Protein 1ZV1 (pdb70)

GO terms:
  GO:0000977 RNA polymerase II transcription regulatory region sequence-specific DNA binding (F, IDA)
  GO:0001227 DNA-binding transcription repressor activity, RNA polymerase II-specific (F, IDA)
  GO:0001228 DNA-binding transcription activator activity, RNA polymerase II-specific (F, IDA)
  GO:0008270 zinc ion binding (F, IDA)
  GO:0042803 protein homodimerization activity (F, IDA)
  GO:0006357 regulation of transcription by RNA polymerase II (P, IDA)
  GO:0005634 nucleus (C, IC)
  GO:0045433 male courtship behavior, veined wing generated song production (P, TAS)
  GO:0045498 sex comb development (P, TAS)
  GO:0045944 positive regulation of transcription by RNA polymerase II (P, TAS)
  GO:0018993 somatic sex determination (P, TAS)
  GO:0019101 female somatic sex determination (P, TAS)
  GO:0046660 female sex differentiation (P, TAS)
  GO:0046661 male sex differentiation (P, TAS)
  GO:0048071 sex-specific pigmentation (P, TAS)
  GO:0048086 negative regulation of developmental pigmentation (P, TAS)
  GO:0007485 imaginal disc-derived male genitalia development (P, IGI)
  GO:0007486 imaginal disc-derived female genitalia development (P, IGI)
  GO:0007530 sex determination (P, TAS)
  GO:0008049 male courtship behavior (P, TAS)

Structure (mmCIF, N/CA/C/O backbone):
data_1ZV1
#
_entry.id   1ZV1
#
_cell.length_a   39.773
_cell.length_b   46.623
_cell.length_c   59.771
_cell.angle_alpha   90.00
_cell.angle_beta   90.00
_cell.angle_gamma   90.00
#
_symmetry.space_group_name_H-M   'P 21 21 21'
#
loop_
_entity.id
_entity.type
_entity.pdbx_description
1 polymer 'Doublesex protein'
2 water water
#
loop_
_atom_site.group_PDB
_atom_site.id
_atom_site.type_symbol
_atom_site.label_atom_id
_atom_site.label_alt_id
_atom_site.label_comp_id
_atom_site.label_asym_id
_atom_site.label_entity_id
_atom_site.label_seq_id
_atom_site.pdbx_PDB_ins_code
_atom_site.Cartn_x
_atom_site.Cartn_y
_atom_site.Cartn_z
_atom_site.occupancy
_atom_site.B_iso_or_equiv
_atom_site.auth_seq_id
_atom_site.auth_comp_id
_atom_site.auth_asym_id
_atom_site.auth_atom_id
_atom_site.pdbx_PDB_model_num
ATOM 1 N N . GLN A 1 6 ? 46.085 20.012 22.576 1.00 38.91 6 GLN A N 1
ATOM 2 C CA . GLN A 1 6 ? 45.139 21.110 22.916 1.00 38.56 6 GLN A CA 1
ATOM 3 C C . GLN A 1 6 ? 45.595 22.424 22.282 1.00 37.68 6 GLN A C 1
ATOM 4 O O . GLN A 1 6 ? 44.799 23.148 21.665 1.00 37.28 6 GLN A O 1
ATOM 10 N N . ASP A 1 7 ? 46.880 22.724 22.443 1.00 36.43 7 ASP A N 1
ATOM 11 C CA . ASP A 1 7 ? 47.488 23.929 21.887 1.00 35.24 7 ASP A CA 1
ATOM 12 C C . ASP A 1 7 ? 47.403 23.949 20.364 1.00 33.34 7 ASP A C 1
ATOM 13 O O . ASP A 1 7 ? 47.068 24.986 19.763 1.00 33.60 7 ASP A O 1
ATOM 18 N N . VAL A 1 8 ? 47.697 22.803 19.742 1.00 30.76 8 VAL A N 1
ATOM 19 C CA . VAL A 1 8 ? 47.618 22.631 18.282 1.00 28.38 8 VAL A CA 1
ATOM 20 C C . VAL A 1 8 ? 46.169 22.713 17.777 1.00 26.34 8 VAL A C 1
ATOM 21 O O . VAL A 1 8 ? 45.893 23.282 16.731 1.00 25.50 8 VAL A O 1
ATOM 25 N N . PHE A 1 9 ? 45.254 22.109 18.525 1.00 23.54 9 PHE A N 1
ATOM 26 C CA . PHE A 1 9 ? 43.852 22.209 18.198 1.00 21.47 9 PHE A CA 1
ATOM 27 C C . PHE A 1 9 ? 43.375 23.662 18.117 1.00 20.46 9 PHE A C 1
ATOM 28 O O . PHE A 1 9 ? 42.651 24.035 17.180 1.00 19.50 9 PHE A O 1
ATOM 36 N N . LEU A 1 10 ? 43.765 24.481 19.086 1.00 20.02 10 LEU A N 1
ATOM 37 C CA . LEU A 1 10 ? 43.365 25.895 19.079 1.00 20.43 10 LEU A CA 1
ATOM 38 C C . LEU A 1 10 ? 44.042 26.637 17.923 1.00 19.94 10 LEU A C 1
ATOM 39 O O . LEU A 1 10 ? 43.480 27.548 17.324 1.00 18.47 10 LEU A O 1
ATOM 44 N N . ASP A 1 11 ? 45.252 26.205 17.559 1.00 20.24 11 ASP A N 1
ATOM 45 C CA . ASP A 1 11 ? 45.832 26.676 16.304 1.00 20.89 11 ASP A CA 1
ATOM 46 C C . ASP A 1 11 ? 44.966 26.386 15.055 1.00 20.45 11 ASP A C 1
ATOM 47 O O . ASP A 1 11 ? 44.751 27.272 14.215 1.00 20.51 11 ASP A O 1
ATOM 52 N N . TYR A 1 12 ? 44.453 25.150 14.917 1.00 18.78 12 TYR A N 1
ATOM 53 C CA . TYR A 1 12 ? 43.554 24.890 13.803 1.00 18.63 12 TYR A CA 1
ATOM 54 C C . TYR A 1 12 ? 42.304 25.772 13.921 1.00 17.27 12 TYR A C 1
ATOM 55 O O . TYR A 1 12 ? 41.754 26.206 12.920 1.00 16.23 12 TYR A O 1
ATOM 71 N N . CYS A 1 13 ? 41.808 25.977 15.139 1.00 16.25 13 CYS A N 1
ATOM 72 C CA . CYS A 1 13 ? 40.635 26.834 15.315 1.00 15.37 13 CYS A CA 1
ATOM 73 C C . CYS A 1 13 ? 40.885 28.224 14.769 1.00 15.61 13 CYS A C 1
ATOM 74 O O . CYS A 1 13 ? 40.040 28.790 14.075 1.00 16.17 13 CYS A O 1
ATOM 77 N N . GLN A 1 14 ? 42.066 28.769 15.069 1.00 16.59 14 GLN A N 1
ATOM 78 C CA . GLN A 1 14 ? 42.412 30.101 14.559 1.00 17.33 14 GLN A CA 1
ATOM 79 C C . GLN A 1 14 ? 42.570 30.123 13.030 1.00 17.04 14 GLN A C 1
ATOM 80 O O . GLN A 1 14 ? 42.215 31.106 12.394 1.00 14.98 14 GLN A O 1
ATOM 86 N N . LYS A 1 15 ? 43.064 29.029 12.449 1.00 16.81 15 LYS A N 1
ATOM 87 C CA . LYS A 1 15 ? 43.149 28.947 10.992 1.00 18.51 15 LYS A CA 1
ATOM 88 C C . LYS A 1 15 ? 41.776 28.981 10.365 1.00 17.65 15 LYS A C 1
ATOM 89 O O . LYS A 1 15 ? 41.537 29.642 9.329 1.00 17.74 15 LYS A O 1
ATOM 98 N N . LEU A 1 16 ? 40.832 28.286 11.003 1.00 16.96 16 LEU A N 1
ATOM 99 C CA . LEU A 1 16 ? 39.494 28.224 10.501 1.00 16.06 16 LEU A CA 1
ATOM 100 C C . LEU A 1 16 ? 38.846 29.591 10.611 1.00 15.30 16 LEU A C 1
ATOM 101 O O . LEU A 1 16 ? 38.206 30.070 9.688 1.00 16.27 16 LEU A O 1
ATOM 106 N N . LEU A 1 17 ? 39.069 30.241 11.745 1.00 13.62 17 LEU A N 1
ATOM 107 C CA . LEU A 1 17 ? 38.548 31.561 12.029 1.00 13.81 17 LEU A CA 1
ATOM 108 C C . LEU A 1 17 ? 38.986 32.546 10.955 1.00 14.97 17 LEU A C 1
ATOM 109 O O . LEU A 1 17 ? 38.186 33.315 10.443 1.00 15.29 17 LEU A O 1
ATOM 114 N N . GLU A 1 18 ? 40.273 32.487 10.658 1.00 16.56 18 GLU A N 1
ATOM 115 C CA . GLU A 1 18 ? 40.871 33.424 9.728 1.00 18.24 18 GLU A CA 1
ATOM 116 C C . GLU A 1 18 ? 40.385 33.174 8.301 1.00 19.65 18 GLU A C 1
ATOM 117 O O . GLU A 1 18 ? 40.132 34.137 7.563 1.00 20.78 18 GLU A O 1
ATOM 123 N N . LYS A 1 19 ? 40.202 31.905 7.928 1.00 20.34 19 LYS A N 1
ATOM 124 C CA . LYS A 1 19 ? 39.737 31.547 6.559 1.00 21.39 19 LYS A CA 1
ATOM 125 C C . LYS A 1 19 ? 38.414 32.207 6.256 1.00 21.41 19 LYS A C 1
ATOM 126 O O . LYS A 1 19 ? 38.176 32.692 5.136 1.00 22.30 19 LYS A O 1
ATOM 132 N N . PHE A 1 20 ? 37.531 32.208 7.250 1.00 19.87 20 PHE A N 1
ATOM 133 C CA . PHE A 1 20 ? 36.191 32.726 7.081 1.00 19.89 20 PHE A CA 1
ATOM 134 C C . PHE A 1 20 ? 36.031 34.162 7.571 1.00 20.83 20 PHE A C 1
ATOM 135 O O . PHE A 1 20 ? 34.910 34.698 7.607 1.00 22.00 20 PHE A O 1
ATOM 143 N N . ARG A 1 21 ? 37.158 34.788 7.915 1.00 21.64 21 ARG A N 1
ATOM 144 C CA . ARG A 1 21 ? 37.223 36.211 8.328 1.00 22.31 21 ARG A CA 1
ATOM 145 C C . ARG A 1 21 ? 36.351 36.551 9.529 1.00 21.99 21 ARG A C 1
ATOM 146 O O . ARG A 1 21 ? 35.715 37.613 9.609 1.00 22.33 21 ARG A O 1
ATOM 154 N N . TYR A 1 22 ? 36.328 35.618 10.470 1.00 19.09 22 TYR A N 1
ATOM 155 C CA . TYR A 1 22 ? 35.589 35.824 11.699 1.00 18.25 22 TYR A CA 1
ATOM 156 C C . TYR A 1 22 ? 36.432 36.504 12.761 1.00 16.75 22 TYR A C 1
ATOM 157 O O . TYR A 1 22 ? 37.634 36.288 12.814 1.00 17.97 22 TYR A O 1
ATOM 166 N N . PRO A 1 23 ? 35.785 37.296 13.652 1.00 16.70 23 PRO A N 1
ATOM 167 C CA . PRO A 1 23 ? 36.495 37.904 14.777 1.00 15.87 23 PRO A CA 1
ATOM 168 C C . PRO A 1 23 ? 36.755 36.902 15.885 1.00 15.56 23 PRO A C 1
ATOM 169 O O . PRO A 1 23 ? 36.021 35.907 15.995 1.00 15.35 23 PRO A O 1
ATOM 173 N N . TRP A 1 24 ? 37.788 37.177 16.703 1.00 13.98 24 TRP A N 1
ATOM 174 C CA . TRP A 1 24 ? 38.218 36.296 17.776 1.00 13.94 24 TRP A CA 1
ATOM 175 C C . TRP A 1 24 ? 37.073 35.817 18.722 1.00 15.16 24 TRP A C 1
ATOM 176 O O . TRP A 1 24 ? 37.123 34.686 19.238 1.00 14.13 24 TRP A O 1
ATOM 187 N N . GLU A 1 25 ? 36.060 36.672 18.901 1.00 14.68 25 GLU A N 1
ATOM 188 C CA . GLU A 1 25 ? 34.925 36.348 19.771 1.00 16.87 25 GLU A CA 1
ATOM 189 C C . GLU A 1 25 ? 34.215 35.059 19.334 1.00 15.60 25 GLU A C 1
ATOM 190 O O . GLU A 1 25 ? 33.501 34.447 20.134 1.00 16.57 25 GLU A O 1
ATOM 199 N N . LEU A 1 26 ? 34.409 34.670 18.079 1.00 13.86 26 LEU A N 1
ATOM 200 C CA . LEU A 1 26 ? 33.799 33.421 17.548 1.00 13.30 26 LEU A CA 1
ATOM 201 C C . LEU A 1 26 ? 34.693 32.182 17.636 1.00 12.36 26 LEU A C 1
ATOM 202 O O 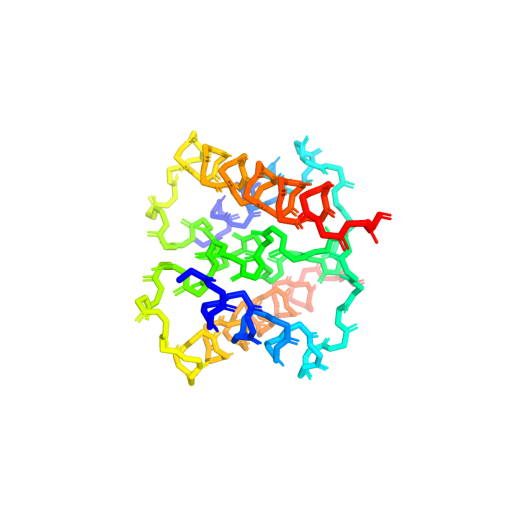. LEU A 1 26 ? 34.313 31.099 17.214 1.00 11.21 26 LEU A O 1
ATOM 207 N N . MET A 1 27 ? 35.853 32.330 18.259 1.00 11.90 27 MET A N 1
ATOM 208 C CA . MET A 1 27 ? 36.676 31.152 18.530 1.00 12.24 27 MET A CA 1
ATOM 209 C C . MET A 1 27 ? 35.901 30.011 19.195 1.00 11.69 27 MET A C 1
ATOM 210 O O . MET A 1 27 ? 36.100 28.861 18.797 1.00 10.45 27 MET A O 1
ATOM 215 N N . PRO A 1 28 ? 35.049 30.298 20.210 1.00 10.61 28 PRO A N 1
ATOM 216 C CA . PRO A 1 28 ? 34.244 29.178 20.788 1.00 10.03 28 PRO A CA 1
ATOM 217 C C . PRO A 1 28 ? 33.497 28.390 19.735 1.00 9.44 28 PRO A C 1
ATOM 218 O O . PRO A 1 28 ? 33.338 27.150 19.917 1.00 9.79 28 PRO A O 1
ATOM 222 N N . LEU A 1 29 ? 32.970 29.054 18.700 1.00 8.83 29 LEU A N 1
ATOM 223 C CA . LEU A 1 29 ? 32.176 28.340 17.645 1.00 8.77 29 LEU A CA 1
ATOM 224 C C . LEU A 1 29 ? 33.081 27.532 16.739 1.00 8.56 29 LEU A C 1
ATOM 225 O O . LEU A 1 29 ? 32.726 26.428 16.284 1.00 9.58 29 LEU A O 1
ATOM 230 N N . MET A 1 30 ? 34.287 28.072 16.455 1.00 8.49 30 MET A N 1
ATOM 231 C CA . MET A 1 30 ? 35.274 27.298 15.702 1.00 8.53 30 M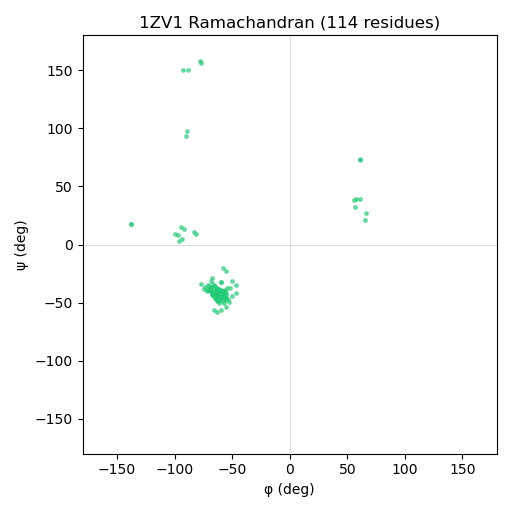ET A CA 1
ATOM 232 C C . MET A 1 30 ? 35.689 26.049 16.476 1.00 8.47 30 MET A C 1
ATOM 233 O O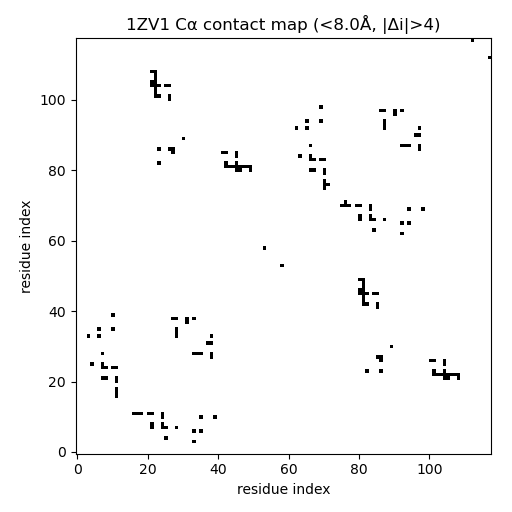 . MET A 1 30 ? 35.794 24.969 15.916 1.00 9.79 30 MET A O 1
ATOM 238 N N . TYR A 1 31 ? 35.829 26.185 17.789 1.00 8.69 31 TYR A N 1
ATOM 239 C CA . TYR A 1 31 ? 36.113 25.063 18.666 1.00 9.92 31 TYR A CA 1
ATOM 240 C C . TYR A 1 31 ? 35.062 23.981 18.537 1.00 9.70 31 TYR A C 1
ATOM 241 O O . TYR A 1 31 ? 35.354 22.810 18.330 1.00 10.49 31 TYR A O 1
ATOM 250 N N . VAL A 1 32 ? 33.799 24.361 18.624 1.00 8.21 32 VAL A N 1
ATOM 251 C CA . VAL A 1 32 ? 32.737 23.346 18.531 1.00 8.44 32 VAL A CA 1
ATOM 252 C C . VAL A 1 32 ? 32.748 22.655 17.142 1.00 8.44 32 VAL A C 1
ATOM 253 O O . VAL A 1 32 ? 32.720 21.424 17.040 1.00 9.10 32 VAL A O 1
ATOM 257 N N . ILE A 1 33 ? 32.794 23.446 16.066 1.00 8.70 33 ILE A N 1
ATOM 258 C CA . ILE A 1 33 ? 32.728 22.869 14.740 1.00 8.68 33 ILE A CA 1
ATOM 259 C C . ILE A 1 33 ? 33.918 21.945 14.477 1.00 9.26 33 ILE A C 1
ATOM 260 O O . ILE A 1 33 ? 33.736 20.855 13.961 1.00 10.15 33 ILE A O 1
ATOM 265 N N . LEU A 1 34 ? 35.126 22.386 14.823 1.00 9.27 34 LEU A N 1
ATOM 266 C CA . LEU A 1 34 ? 36.278 21.534 14.612 1.00 10.04 34 LEU A CA 1
ATOM 267 C C . LEU A 1 34 ? 36.260 20.308 15.530 1.00 11.26 34 LEU A C 1
ATOM 268 O O . LEU A 1 34 ? 36.680 19.204 15.100 1.00 12.54 34 LEU A O 1
ATOM 276 N N . LYS A 1 35 ? 35.800 20.465 16.775 1.00 10.74 35 LYS A N 1
ATOM 277 C CA . LYS A 1 35 ? 35.769 19.280 17.654 1.00 12.94 35 LYS A CA 1
ATOM 278 C C . LYS A 1 35 ? 34.783 18.236 17.080 1.00 12.20 35 LYS A C 1
ATOM 279 O O . LYS A 1 35 ? 35.057 17.034 17.022 1.00 12.94 35 LYS A O 1
ATOM 285 N N . ASP A 1 36 ? 33.633 18.703 16.614 1.00 11.57 36 ASP A N 1
ATOM 286 C CA . ASP A 1 36 ? 32.626 17.838 16.027 1.00 11.62 36 ASP A CA 1
ATOM 287 C C . ASP A 1 36 ? 33.196 17.095 14.802 1.00 12.83 36 ASP A C 1
ATOM 288 O O . ASP A 1 36 ? 32.777 15.950 14.545 1.00 15.21 36 ASP A O 1
ATOM 293 N N . ALA A 1 37 ? 34.107 17.738 14.086 1.00 11.42 37 ALA A N 1
ATOM 294 C CA . ALA A 1 37 ? 34.692 17.182 12.861 1.00 13.20 37 ALA A CA 1
ATOM 295 C C . ALA A 1 37 ? 36.006 16.464 13.171 1.00 14.04 37 ALA A C 1
ATOM 296 O O . ALA A 1 37 ? 36.823 16.219 12.252 1.00 13.89 37 ALA A O 1
ATOM 298 N N . ASP A 1 38 ? 36.246 16.178 14.451 1.00 13.45 38 ASP A N 1
ATOM 299 C CA . ASP A 1 38 ? 37.505 15.486 14.827 1.00 14.87 38 ASP A CA 1
ATOM 300 C C . ASP A 1 38 ? 38.796 16.168 14.405 1.00 15.46 38 ASP A C 1
ATOM 301 O O . ASP A 1 38 ? 39.809 15.476 14.077 1.00 16.76 38 ASP A O 1
ATOM 306 N N . ALA A 1 39 ? 38.794 17.495 14.370 1.00 13.99 39 ALA A N 1
ATOM 307 C CA . ALA A 1 39 ? 39.928 18.293 13.960 1.00 16.15 39 ALA A CA 1
ATOM 308 C C . ALA A 1 39 ? 40.290 18.123 12.471 1.00 16.65 39 ALA A C 1
ATOM 309 O O . ALA A 1 39 ? 41.429 18.333 12.075 1.00 18.38 39 ALA A O 1
ATOM 311 N N . ASN A 1 40 ? 39.278 17.783 11.670 1.00 17.90 40 ASN A N 1
ATOM 312 C CA . ASN A 1 40 ? 39.406 17.728 10.214 1.00 18.40 40 ASN A CA 1
ATOM 313 C C . ASN A 1 40 ? 39.037 19.110 9.651 1.00 19.03 40 ASN A C 1
ATOM 314 O O . ASN A 1 40 ? 37.857 19.417 9.455 1.00 18.99 40 ASN A O 1
ATOM 319 N N . ILE A 1 41 ? 40.033 19.964 9.452 1.00 19.79 41 ILE A N 1
ATOM 320 C CA . ILE A 1 41 ? 39.801 21.328 8.997 1.00 20.84 41 ILE A CA 1
ATOM 321 C C . ILE A 1 41 ? 39.091 21.381 7.646 1.00 20.50 41 ILE A C 1
ATOM 322 O O . ILE A 1 41 ? 38.218 22.201 7.442 1.00 17.66 41 ILE A O 1
ATOM 327 N N . GLU A 1 42 ? 39.446 20.480 6.730 1.00 19.57 42 GLU A N 1
ATOM 328 C CA . GLU A 1 42 ? 38.738 20.435 5.449 1.00 19.59 42 GLU A CA 1
ATOM 329 C C . GLU A 1 42 ? 37.244 20.153 5.592 1.00 17.66 42 GLU A C 1
ATOM 330 O O . GLU A 1 42 ? 36.424 20.830 4.970 1.00 17.81 42 GLU A O 1
ATOM 336 N N . GLU A 1 43 ? 36.885 19.160 6.410 1.00 16.44 43 GLU A N 1
ATOM 337 C CA . GLU A 1 43 ? 35.501 18.850 6.622 1.00 15.23 43 GLU A CA 1
ATOM 338 C C . GLU A 1 43 ? 34.780 19.983 7.359 1.00 14.06 43 GLU A C 1
ATOM 339 O O . GLU A 1 43 ? 33.627 20.285 7.063 1.00 13.42 43 GLU A O 1
ATOM 345 N N . ALA A 1 44 ? 35.458 20.572 8.351 1.00 12.98 44 ALA A N 1
ATOM 346 C CA . ALA A 1 44 ? 34.853 21.732 9.057 1.00 12.62 44 ALA A CA 1
ATOM 347 C C . ALA A 1 44 ? 34.546 22.848 8.064 1.00 12.53 44 ALA A C 1
ATOM 348 O O . ALA A 1 44 ? 33.499 23.449 8.121 1.00 12.57 44 ALA A O 1
ATOM 350 N N . SER A 1 45 ? 35.489 23.129 7.172 1.00 13.94 45 SER A N 1
ATOM 351 C CA . SER A 1 45 ? 35.259 24.154 6.141 1.00 14.69 45 SER A CA 1
ATOM 352 C C . SER A 1 45 ? 34.061 23.801 5.229 1.00 14.80 45 SER A C 1
ATOM 353 O O . SER A 1 45 ? 33.182 24.661 4.971 1.00 14.14 45 SER A O 1
ATOM 356 N N . ARG A 1 46 ? 33.993 22.540 4.769 1.00 15.01 46 ARG A N 1
ATOM 357 C CA . ARG A 1 46 ? 32.866 22.106 3.936 1.00 15.58 46 ARG A CA 1
ATOM 358 C C . ARG A 1 46 ? 31.508 22.283 4.630 1.00 15.22 46 ARG A C 1
ATOM 359 O O . ARG A 1 46 ? 30.518 22.720 4.047 1.00 14.38 46 ARG A O 1
ATOM 367 N N . ARG A 1 47 ? 31.494 21.965 5.931 1.00 13.28 47 ARG A N 1
ATOM 368 C CA . ARG A 1 47 ? 30.289 22.085 6.708 1.00 12.99 47 ARG A CA 1
ATOM 369 C C . ARG A 1 47 ? 29.850 23.550 6.832 1.00 12.18 47 ARG A C 1
ATOM 370 O O . ARG A 1 47 ? 28.660 23.827 6.751 1.00 12.42 47 ARG A O 1
ATOM 378 N N . ILE A 1 48 ? 30.814 24.445 7.076 1.00 11.90 48 ILE A N 1
ATOM 379 C CA . ILE A 1 48 ? 30.489 25.862 7.194 1.00 11.89 48 ILE A CA 1
ATOM 380 C C . ILE A 1 48 ? 29.959 26.357 5.846 1.00 13.87 48 ILE A C 1
ATOM 381 O O . ILE A 1 48 ? 28.960 27.054 5.826 1.00 13.22 48 ILE A O 1
ATOM 386 N N . GLU A 1 49 ? 30.581 25.909 4.759 1.00 14.21 49 GLU A N 1
ATOM 387 C CA . GLU A 1 49 ? 30.096 26.275 3.418 1.00 15.51 49 GLU A CA 1
ATOM 388 C C . GLU A 1 49 ? 28.673 25.778 3.164 1.00 14.87 49 GLU A C 1
ATOM 389 O O . GLU A 1 49 ? 27.836 26.515 2.624 1.00 15.41 49 GLU A O 1
ATOM 395 N N . GLU A 1 50 ? 28.335 24.569 3.615 1.00 15.26 50 GLU A N 1
ATOM 396 C CA . GLU A 1 50 ? 26.954 24.082 3.520 1.00 15.66 50 GLU A CA 1
ATOM 397 C C . GLU A 1 50 ? 25.981 24.945 4.314 1.00 16.15 50 GLU A C 1
ATOM 398 O O . GLU A 1 50 ? 24.904 25.313 3.851 1.00 15.96 50 GLU A O 1
ATOM 404 N N . GLY A 1 51 ? 26.354 25.302 5.534 1.00 14.90 51 GLY A N 1
ATOM 405 C CA . GLY A 1 51 ? 25.521 26.212 6.311 1.00 15.46 51 GLY A CA 1
ATOM 406 C C . GLY A 1 51 ? 25.287 27.545 5.595 1.00 15.68 51 GLY A C 1
ATOM 407 O O . GLY A 1 51 ? 24.197 28.129 5.685 1.00 16.34 51 GLY A O 1
ATOM 408 N N . GLN A 1 52 ? 26.345 28.046 4.964 1.00 15.87 52 GLN A N 1
ATOM 409 C CA . GLN A 1 52 ? 26.302 29.381 4.319 1.00 18.25 52 GLN A CA 1
ATOM 410 C C . GLN A 1 52 ? 25.344 29.275 3.156 1.00 18.71 52 GLN A C 1
ATOM 411 O O . GLN A 1 52 ? 24.475 30.128 2.971 1.00 19.51 52 GLN A O 1
ATOM 417 N N . TYR A 1 53 ? 25.456 28.189 2.413 1.00 20.40 53 TYR A N 1
ATOM 418 C CA . TYR A 1 53 ? 24.513 27.947 1.325 1.00 22.65 53 TYR A CA 1
ATOM 419 C C . TYR A 1 53 ? 23.050 27.861 1.789 1.00 23.79 53 TYR A C 1
ATOM 420 O O . TYR A 1 53 ? 22.193 28.605 1.308 1.00 23.92 53 TYR A O 1
ATOM 429 N N . VAL A 1 54 ? 22.765 26.950 2.717 1.00 22.97 54 VAL A N 1
ATOM 430 C CA . VAL A 1 54 ? 21.402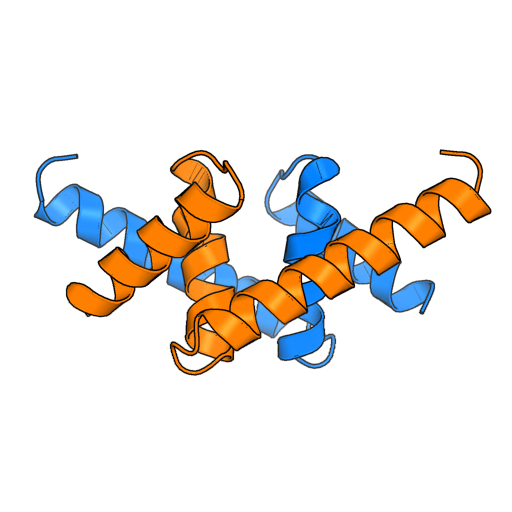 26.760 3.219 1.00 23.42 54 VAL A CA 1
ATOM 431 C C . VAL A 1 54 ? 20.779 28.053 3.731 1.00 24.67 54 VAL A C 1
ATOM 432 O O . VAL A 1 54 ? 19.647 28.368 3.397 1.00 24.68 54 VAL A O 1
ATOM 436 N N . VAL A 1 55 ? 21.524 28.807 4.531 1.00 24.82 55 VAL A N 1
ATOM 437 C CA . VAL A 1 55 ? 21.007 30.046 5.110 1.00 27.46 55 VAL A CA 1
ATOM 438 C C . VAL A 1 55 ? 20.717 31.064 4.010 1.00 30.19 55 VAL A C 1
ATOM 439 O O . VAL A 1 55 ? 19.643 31.678 4.012 1.00 29.93 55 VAL A O 1
ATOM 443 N N . ASN A 1 56 ? 21.670 31.218 3.085 1.00 33.11 56 ASN A N 1
ATOM 444 C CA . ASN A 1 56 ? 21.533 32.138 1.942 1.00 37.56 56 ASN A CA 1
ATOM 445 C C . ASN A 1 56 ? 20.290 31.865 1.117 1.00 40.64 56 ASN A C 1
ATOM 446 O O . ASN A 1 56 ? 19.586 32.806 0.734 1.00 41.04 56 ASN A O 1
ATOM 451 N N . GLU A 1 57 ? 20.018 30.588 0.844 1.00 44.77 57 GLU A N 1
ATOM 452 C CA . GLU A 1 57 ? 18.875 30.199 0.007 1.00 48.74 57 GLU A CA 1
ATOM 453 C C . GLU A 1 57 ? 17.515 30.252 0.705 1.00 51.89 57 GLU A C 1
ATOM 454 O O . GLU A 1 57 ? 16.498 30.550 0.071 1.00 52.27 57 GLU A O 1
ATOM 460 N N . TYR A 1 58 ? 17.504 29.951 2.000 1.00 55.48 58 TYR A N 1
ATOM 461 C CA . TYR A 1 58 ? 16.327 30.135 2.842 1.00 58.95 58 TYR A CA 1
ATOM 462 C C . TYR A 1 58 ? 15.918 31.602 2.826 1.00 61.41 58 TYR A C 1
ATOM 463 O O . TYR A 1 58 ? 14.733 31.926 2.732 1.00 61.90 58 TYR A O 1
ATOM 472 N N . SER A 1 59 ? 16.919 32.477 2.921 1.00 64.33 59 SER A N 1
ATOM 473 C CA . SER A 1 59 ? 16.720 33.919 2.876 1.00 67.25 59 SER A CA 1
ATOM 474 C C . SER A 1 59 ? 16.158 34.359 1.523 1.00 69.36 59 SER A C 1
ATOM 475 O O . SER A 1 59 ? 15.082 34.956 1.462 1.00 69.75 59 SER A O 1
ATOM 478 N N . ARG A 1 60 ? 16.880 34.042 0.449 1.00 71.95 60 ARG A N 1
ATOM 479 C CA . ARG A 1 60 ? 16.470 34.382 -0.919 1.00 74.36 60 ARG A CA 1
ATOM 480 C C . ARG A 1 60 ? 15.070 33.865 -1.276 1.00 75.99 60 ARG A C 1
ATOM 481 O O . ARG A 1 60 ? 14.281 34.585 -1.895 1.00 76.38 60 ARG A O 1
ATOM 483 N N . GLN A 1 61 ? 14.765 32.632 -0.866 1.00 77.89 61 GLN A N 1
ATOM 484 C CA . GLN A 1 61 ? 13.468 32.009 -1.147 1.00 79.60 61 GLN A CA 1
ATOM 485 C C . GLN A 1 61 ? 12.356 32.437 -0.182 1.00 80.82 61 GLN A C 1
ATOM 486 O O . GLN A 1 61 ? 11.260 31.871 -0.207 1.00 81.18 61 GLN A O 1
ATOM 488 N N . HIS A 1 62 ? 12.636 33.435 0.658 1.00 82.04 62 HIS A N 1
ATOM 489 C CA . HIS A 1 62 ? 11.654 33.945 1.617 1.00 83.05 62 HIS A CA 1
ATOM 490 C C . HIS A 1 62 ? 11.651 35.474 1.727 1.00 83.67 62 HIS A C 1
ATOM 491 O O . HIS A 1 62 ? 11.124 36.028 2.698 1.00 83.89 62 HIS A O 1
ATOM 493 N N . ASN A 1 63 ? 12.229 36.141 0.726 1.00 84.23 63 ASN A N 1
ATOM 494 C CA . ASN A 1 63 ? 12.319 37.609 0.670 1.00 84.65 63 ASN A CA 1
ATOM 495 C C . ASN A 1 63 ? 13.101 38.222 1.839 1.00 84.77 63 ASN A C 1
ATOM 496 O O . ASN A 1 63 ? 12.515 38.839 2.729 1.00 85.02 63 ASN A O 1
ATOM 498 N N . LEU A 1 64 ? 14.422 38.055 1.829 1.00 84.64 64 LEU A N 1
ATOM 499 C CA . LEU A 1 64 ? 15.263 38.562 2.914 1.00 84.51 64 LEU A CA 1
ATOM 500 C C . LEU A 1 64 ? 16.456 39.369 2.411 1.00 84.53 64 LEU A C 1
ATOM 501 O O . LEU A 1 64 ? 16.748 40.450 2.929 1.00 84.45 64 LEU A O 1
ATOM 503 N N . GLN B 1 6 ? 13.063 20.982 7.353 1.00 38.62 6 GLN B N 1
ATOM 504 C CA . GLN B 1 6 ? 14.149 21.972 7.099 1.00 38.34 6 GLN B CA 1
ATOM 505 C C . GLN B 1 6 ? 13.773 23.367 7.624 1.00 37.57 6 GLN B C 1
ATOM 506 O O . GLN B 1 6 ? 14.602 24.059 8.216 1.00 37.02 6 GLN B O 1
ATOM 512 N N . ASP B 1 7 ? 12.524 23.762 7.402 1.00 36.11 7 ASP B N 1
ATOM 513 C CA . ASP B 1 7 ? 11.997 25.044 7.844 1.00 35.03 7 ASP B CA 1
ATOM 514 C C . ASP B 1 7 ? 12.025 25.153 9.363 1.00 33.11 7 ASP B C 1
ATOM 515 O O . ASP B 1 7 ? 12.422 26.188 9.917 1.00 33.25 7 ASP B O 1
ATOM 520 N N . VAL B 1 8 ? 11.624 24.075 10.029 1.00 30.96 8 VAL B N 1
ATOM 521 C CA . VAL B 1 8 ? 11.630 24.024 11.489 1.00 28.39 8 VAL B CA 1
ATOM 522 C C . VAL B 1 8 ? 13.065 23.984 12.028 1.00 26.10 8 VAL B C 1
ATOM 523 O O . VAL B 1 8 ? 13.369 24.632 13.037 1.00 25.28 8 VAL B O 1
ATOM 527 N N . PHE B 1 9 ? 13.933 23.243 11.336 1.00 24.02 9 PHE B N 1
ATOM 528 C CA . PHE B 1 9 ? 15.354 23.203 11.687 1.00 21.57 9 PHE B CA 1
ATOM 529 C C . PHE B 1 9 ? 15.944 24.615 11.704 1.00 20.43 9 PHE B C 1
ATOM 530 O O . PHE B 1 9 ? 16.624 25.002 12.652 1.00 19.32 9 PHE B O 1
ATOM 538 N N . LEU B 1 10 ? 15.648 25.397 10.676 1.00 19.75 10 LEU B N 1
ATOM 539 C CA . LEU B 1 10 ? 16.185 26.772 10.657 1.00 19.67 10 LEU B CA 1
ATOM 540 C C . LEU B 1 10 ? 15.568 27.643 11.748 1.00 19.65 10 LEU B C 1
ATOM 541 O O . LEU B 1 10 ? 16.203 28.562 12.223 1.00 18.02 10 LEU B O 1
ATOM 546 N N . ASP B 1 11 ? 14.321 27.356 12.150 1.00 19.91 11 ASP B N 1
ATOM 547 C CA . ASP B 1 11 ? 13.756 28.056 13.306 1.00 21.13 11 ASP B CA 1
ATOM 548 C C . ASP B 1 11 ? 14.540 27.734 14.581 1.00 20.44 11 ASP B C 1
ATOM 549 O O . ASP B 1 11 ? 14.752 28.612 15.406 1.00 20.70 11 ASP B O 1
ATOM 554 N N . TYR B 1 12 ? 14.957 26.475 14.732 1.00 19.85 12 TYR B N 1
ATOM 555 C CA . TYR B 1 12 ? 15.754 26.069 15.891 1.00 19.67 12 TYR B CA 1
ATOM 556 C C . TYR B 1 12 ? 17.137 26.753 15.833 1.00 17.27 12 TYR B C 1
ATOM 557 O O . TYR B 1 12 ? 17.688 27.171 16.855 1.00 15.65 12 TYR B O 1
ATOM 566 N N . CYS B 1 13 ? 17.667 26.895 14.622 1.00 16.54 13 CYS B N 1
ATOM 567 C CA . CYS B 1 13 ? 18.964 27.571 14.460 1.00 15.70 13 CYS B CA 1
ATOM 568 C C . CYS B 1 13 ? 18.839 28.998 14.918 1.00 15.97 13 CYS B C 1
ATOM 569 O O . CYS B 1 13 ? 19.721 29.509 15.593 1.00 15.89 13 CYS B O 1
ATOM 572 N N . GLN B 1 14 ? 17.722 29.646 14.538 1.00 16.20 14 GLN B N 1
ATOM 573 C CA . GLN B 1 14 ? 17.464 31.019 14.982 1.00 17.15 14 GLN B CA 1
ATOM 574 C C . GLN B 1 14 ? 17.232 31.136 16.489 1.00 16.89 14 GLN B C 1
ATOM 575 O O . GLN B 1 14 ? 17.644 32.100 17.079 1.00 15.62 14 GLN B O 1
ATOM 581 N N . LYS B 1 15 ? 16.593 30.142 17.099 1.00 17.22 15 LYS B N 1
ATOM 582 C CA . LYS B 1 15 ? 16.451 30.114 18.549 1.00 18.79 15 LYS B CA 1
ATOM 583 C C . LYS B 1 15 ? 17.829 30.022 19.229 1.00 17.67 15 LYS B C 1
ATOM 584 O O . LYS B 1 15 ? 18.087 30.695 20.222 1.00 18.29 15 LYS B O 1
ATOM 590 N N . LEU B 1 16 ? 18.725 29.193 18.669 1.00 17.11 16 LEU B N 1
ATOM 591 C CA . LEU B 1 16 ? 20.079 29.072 19.230 1.00 16.09 16 LEU B CA 1
ATOM 592 C C . LEU B 1 16 ? 20.872 30.379 19.057 1.00 15.57 16 LEU B C 1
ATOM 593 O O . LEU B 1 16 ? 21.553 30.857 19.989 1.00 16.27 16 LEU B O 1
ATOM 598 N N . LEU B 1 17 ? 20.757 30.964 17.870 1.00 13.87 17 LEU B N 1
ATOM 599 C CA . LEU B 1 17 ? 21.376 32.255 17.545 1.00 14.54 17 LEU B CA 1
ATOM 600 C C . LEU B 1 17 ? 20.988 33.311 18.603 1.00 15.05 17 LEU B C 1
ATOM 601 O O . LEU B 1 17 ? 21.826 34.004 19.157 1.00 15.98 17 LEU B O 1
ATOM 606 N N . GLU B 1 18 ? 19.691 33.378 18.871 1.00 17.55 18 GLU B N 1
ATOM 607 C CA . GLU B 1 18 ? 19.142 34.399 19.759 1.00 18.84 18 GLU B CA 1
ATOM 608 C C . GLU B 1 18 ? 19.536 34.155 21.216 1.00 19.98 18 GLU B C 1
ATOM 609 O O . GLU B 1 18 ? 19.834 35.093 21.947 1.00 20.79 18 GLU B O 1
ATOM 615 N N . LYS B 1 19 ? 19.606 32.891 21.619 1.00 20.77 19 LYS B N 1
ATOM 616 C CA . LYS B 1 19 ? 20.022 32.527 22.967 1.00 21.71 19 LYS B CA 1
ATOM 617 C C . LYS B 1 19 ? 21.409 33.077 23.307 1.00 21.79 19 LYS B C 1
ATOM 618 O O . LYS B 1 19 ? 21.649 33.594 24.406 1.00 22.72 19 LYS B O 1
ATOM 624 N N . PHE B 1 20 ? 22.315 33.009 22.330 1.00 20.98 20 PHE B N 1
ATOM 625 C CA . PHE B 1 20 ? 23.697 33.432 22.519 1.00 20.70 20 PHE B CA 1
ATOM 626 C C . PHE B 1 20 ? 23.990 34.826 21.973 1.00 21.40 20 PHE B C 1
ATOM 627 O O . PHE B 1 20 ? 25.158 35.244 21.917 1.00 22.99 20 PHE B O 1
ATOM 635 N N . ARG B 1 21 ? 22.915 35.512 21.590 1.00 22.11 21 ARG B N 1
ATOM 636 C CA . ARG B 1 21 ? 22.912 36.935 21.186 1.00 22.85 21 ARG B CA 1
ATOM 637 C C . ARG B 1 21 ? 23.791 37.216 19.976 1.00 22.25 21 ARG B C 1
ATOM 638 O O . ARG B 1 21 ? 24.484 38.222 19.911 1.00 23.21 21 ARG B O 1
ATOM 646 N N . TYR B 1 22 ? 23.770 36.296 19.013 1.00 19.66 22 TYR B N 1
ATOM 647 C CA . TYR B 1 22 ? 24.540 36.448 17.800 1.00 18.92 22 TYR B CA 1
ATOM 648 C C . TYR B 1 22 ? 23.742 37.116 16.696 1.00 17.99 22 TYR B C 1
ATOM 649 O O . TYR B 1 22 ? 22.511 36.970 16.639 1.00 18.26 22 TYR B O 1
ATOM 658 N N . PRO B 1 23 ? 24.423 37.850 15.807 1.00 17.51 23 PRO B N 1
ATOM 659 C CA . PRO B 1 23 ? 23.753 38.404 14.658 1.00 16.68 23 PRO B CA 1
ATOM 660 C C . PRO B 1 23 ? 23.509 37.395 13.550 1.00 16.10 23 PRO B C 1
ATOM 661 O O . PRO B 1 23 ? 24.174 36.340 13.494 1.00 15.80 23 PRO B O 1
ATOM 665 N N . TRP B 1 24 ? 22.525 37.723 12.708 1.00 15.20 24 TRP B N 1
ATOM 666 C CA . TRP B 1 24 ? 22.042 36.846 11.616 1.00 15.11 24 TRP B CA 1
ATOM 667 C C . TRP B 1 24 ? 23.184 36.228 10.767 1.00 15.83 24 TRP B C 1
ATOM 668 O O . TRP B 1 24 ? 23.032 35.088 10.290 1.00 14.80 24 TRP B O 1
ATOM 679 N N . GLU B 1 25 ? 24.268 36.993 10.573 1.00 15.72 25 GLU B N 1
ATOM 680 C CA . GLU B 1 25 ? 25.404 36.571 9.754 1.00 16.88 25 GLU B CA 1
ATOM 681 C C . GLU B 1 25 ? 25.977 35.229 10.223 1.00 15.69 25 GLU B C 1
ATOM 682 O O . GLU B 1 25 ? 26.676 34.539 9.451 1.00 16.06 25 GLU B O 1
ATOM 691 N N . LEU B 1 26 ? 25.726 34.896 11.487 1.00 13.29 26 LEU B N 1
ATOM 692 C CA . LEU B 1 26 ? 26.277 33.661 12.078 1.00 13.28 26 LEU B CA 1
ATOM 693 C C . LEU B 1 26 ? 25.301 32.482 12.034 1.00 13.18 26 LEU B C 1
ATOM 694 O O . LEU B 1 26 ? 25.602 31.378 12.528 1.00 11.43 26 LEU B O 1
ATOM 699 N N . MET B 1 27 ? 24.152 32.708 11.430 1.00 11.55 27 MET B N 1
ATOM 700 C CA . MET B 1 27 ? 23.256 31.559 11.172 1.00 12.30 27 MET B CA 1
ATOM 701 C C . MET B 1 27 ? 23.946 30.299 10.552 1.00 12.33 27 MET B C 1
ATOM 702 O O . MET B 1 27 ? 23.631 29.184 10.964 1.00 11.22 27 MET B O 1
ATOM 707 N N . PRO B 1 28 ? 24.863 30.475 9.587 1.00 11.71 28 PRO B N 1
ATOM 708 C CA . PRO B 1 28 ? 25.598 29.310 9.043 1.00 11.21 28 PRO 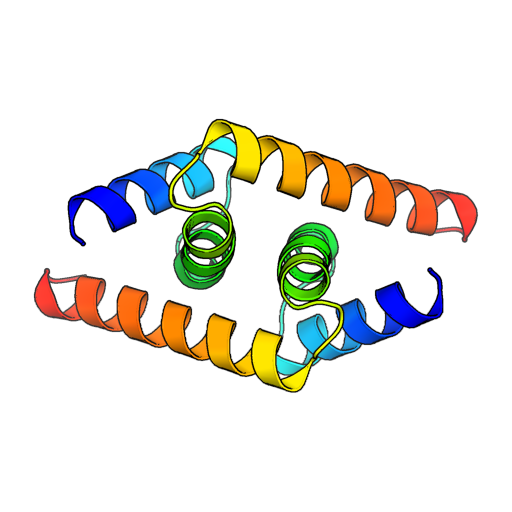B CA 1
ATOM 709 C C . PRO B 1 28 ? 26.273 28.521 10.134 1.00 10.15 28 PRO B C 1
ATOM 710 O O . PRO B 1 28 ? 26.347 27.286 10.035 1.00 10.27 28 PRO B O 1
ATOM 714 N N . LEU B 1 29 ? 26.807 29.208 11.155 1.00 8.99 29 LEU B N 1
ATOM 715 C CA . LEU B 1 29 ? 27.539 28.487 12.231 1.00 8.84 29 LEU B CA 1
ATOM 716 C C . LEU B 1 29 ? 26.536 27.754 13.138 1.00 9.15 29 LEU B C 1
ATOM 717 O O . LEU B 1 29 ? 26.815 26.639 13.616 1.00 10.14 29 LEU B O 1
ATOM 722 N N . MET B 1 30 ? 25.379 28.390 13.409 1.00 9.36 30 MET B N 1
ATOM 723 C CA . MET B 1 30 ? 24.320 27.699 14.181 1.00 9.42 30 MET B CA 1
ATOM 724 C C . MET B 1 30 ? 23.817 26.481 13.421 1.00 9.64 30 MET B C 1
ATOM 725 O O . MET B 1 30 ? 23.586 25.437 14.011 1.00 10.00 30 MET B O 1
ATOM 730 N N . TYR B 1 31 ? 23.709 26.568 12.106 1.00 10.27 31 TYR B N 1
ATOM 731 C CA . TYR B 1 31 ? 23.324 25.430 11.309 1.00 10.13 31 TYR B CA 1
ATOM 732 C C . TYR B 1 31 ? 24.280 24.267 11.482 1.00 10.75 31 TYR B C 1
ATOM 733 O O . TYR B 1 31 ? 23.862 23.147 11.775 1.00 11.65 31 TYR B O 1
ATOM 742 N N . VAL B 1 32 ? 25.569 24.543 11.382 1.00 9.60 32 VAL B N 1
ATOM 743 C CA . VAL B 1 32 ? 26.554 23.459 11.549 1.00 8.81 32 VAL B CA 1
ATOM 744 C C . VAL B 1 32 ? 26.486 22.822 12.933 1.00 9.01 32 VAL B C 1
ATOM 745 O O . VAL B 1 32 ? 26.472 21.611 13.072 1.00 9.55 32 VAL B O 1
ATOM 749 N N . ILE B 1 33 ? 26.510 23.662 13.960 1.00 8.55 33 ILE B N 1
ATOM 750 C CA . ILE B 1 33 ? 26.570 23.164 15.329 1.00 9.08 33 ILE B CA 1
ATOM 751 C C . ILE B 1 33 ? 25.290 22.375 15.613 1.00 9.90 33 ILE B C 1
ATOM 752 O O . ILE B 1 33 ? 25.353 21.283 16.206 1.00 11.06 33 ILE B O 1
ATOM 757 N N . LEU B 1 34 ? 24.146 22.925 15.233 1.00 10.00 34 LEU B N 1
ATOM 758 C CA . LEU B 1 34 ? 22.891 22.217 15.540 1.00 11.00 34 LEU B CA 1
ATOM 759 C C . LEU B 1 34 ? 22.739 20.945 14.673 1.00 12.22 34 LEU B C 1
ATOM 760 O O . LEU B 1 34 ? 22.245 19.916 15.170 1.00 13.13 34 LEU B O 1
ATOM 765 N N . LYS B 1 35 ? 23.204 20.978 13.429 1.00 11.68 35 LYS B N 1
ATOM 766 C CA . LYS B 1 35 ? 23.165 19.782 12.577 1.00 13.72 35 LYS B CA 1
ATOM 767 C C . LYS B 1 35 ? 24.046 18.697 13.208 1.00 12.71 35 LYS B C 1
ATOM 768 O O . LYS B 1 35 ? 23.607 17.542 13.356 1.00 14.25 35 LYS B O 1
ATOM 774 N N . ASP B 1 36 ? 25.252 19.075 13.647 1.00 11.21 36 ASP B N 1
ATOM 775 C CA . ASP B 1 36 ? 26.207 18.129 14.259 1.00 11.80 36 ASP B CA 1
ATOM 776 C C . ASP B 1 36 ? 25.566 17.506 15.498 1.00 12.35 36 ASP B C 1
ATOM 777 O O . ASP B 1 36 ? 25.831 16.340 15.807 1.00 14.32 36 ASP B O 1
ATOM 782 N N . ALA B 1 37 ? 24.725 18.290 16.167 1.00 11.38 37 ALA B N 1
ATOM 783 C CA . ALA B 1 37 ? 24.085 17.831 17.414 1.00 12.96 37 ALA B CA 1
ATOM 784 C C . ALA B 1 37 ? 22.745 17.172 17.133 1.00 13.66 37 ALA B C 1
ATOM 785 O O . ALA B 1 37 ? 21.967 17.001 18.071 1.00 14.69 37 ALA B O 1
ATOM 787 N N . ASP B 1 38 ? 22.466 16.853 15.875 1.00 13.71 38 ASP B N 1
ATOM 788 C CA . ASP B 1 38 ? 21.195 16.189 15.536 1.00 15.72 38 ASP B CA 1
ATOM 789 C C . ASP B 1 38 ? 19.987 16.985 16.009 1.00 16.08 38 ASP B C 1
ATOM 790 O O . ASP B 1 38 ? 18.960 16.421 16.473 1.00 17.92 38 ASP B O 1
ATOM 795 N N . ALA B 1 39 ? 20.065 18.311 15.910 1.00 14.89 39 ALA B N 1
ATOM 796 C CA . ALA B 1 39 ? 18.947 19.188 16.276 1.00 17.21 39 ALA B CA 1
ATOM 797 C C . ALA B 1 39 ? 18.618 19.137 17.774 1.00 17.66 39 ALA B C 1
ATOM 798 O O . ALA B 1 39 ? 17.524 19.513 18.188 1.00 20.56 39 ALA B O 1
ATOM 800 N N . ASN B 1 40 ? 19.575 18.699 18.585 1.00 18.37 40 ASN B N 1
ATOM 801 C CA . ASN B 1 40 ? 19.433 18.735 20.025 1.00 19.18 40 ASN B CA 1
ATOM 802 C C . ASN B 1 40 ? 19.947 20.071 20.549 1.00 19.43 40 ASN B C 1
ATOM 803 O O . ASN B 1 40 ? 21.168 20.251 20.748 1.00 19.37 40 ASN B O 1
ATOM 808 N N . ILE B 1 41 ? 19.026 21.000 20.782 1.00 20.44 41 ILE B N 1
ATOM 809 C CA . ILE B 1 41 ? 19.405 22.351 21.159 1.00 21.10 41 ILE B CA 1
ATOM 810 C C . ILE B 1 41 ? 20.104 22.455 22.514 1.00 20.90 41 ILE B C 1
ATOM 811 O O . ILE B 1 41 ? 21.026 23.245 22.673 1.00 19.42 41 ILE B O 1
ATOM 816 N N . GLU B 1 42 ? 19.698 21.632 23.490 1.00 19.83 42 GLU B N 1
ATOM 817 C CA . GLU B 1 42 ? 20.400 21.584 24.768 1.00 20.16 42 GLU B CA 1
ATOM 818 C C . GLU B 1 42 ? 21.861 21.178 24.617 1.00 18.49 42 GLU B C 1
ATOM 819 O O . GLU B 1 42 ? 22.730 21.721 25.279 1.00 18.88 42 GLU B O 1
ATOM 825 N N . GLU B 1 43 ? 22.115 20.186 23.765 1.00 16.70 43 GLU B N 1
ATOM 826 C CA . GLU B 1 43 ? 23.457 19.684 23.557 1.00 15.83 43 GLU B CA 1
ATOM 827 C C . GLU B 1 43 ? 24.285 20.730 22.775 1.00 13.85 43 GLU B C 1
ATOM 828 O O . GLU B 1 43 ? 25.463 20.937 23.088 1.00 13.74 43 GLU B O 1
ATOM 834 N N . ALA B 1 44 ? 23.657 21.363 21.788 1.00 13.99 44 ALA B N 1
ATOM 835 C CA . ALA B 1 44 ? 24.335 22.427 21.022 1.00 12.70 44 ALA B CA 1
ATOM 836 C C . ALA B 1 44 ? 24.784 23.542 21.988 1.00 13.34 44 ALA B C 1
ATOM 837 O O . ALA B 1 44 ? 25.930 24.028 21.960 1.00 12.53 44 ALA B O 1
ATOM 839 N N . SER B 1 45 ? 23.892 23.894 22.914 1.00 15.24 45 SER B N 1
ATOM 840 C CA . SER B 1 45 ? 24.202 24.900 23.932 1.00 15.43 45 SER B CA 1
ATOM 841 C C . SER B 1 45 ? 25.368 24.474 24.836 1.00 15.72 45 SER B C 1
ATOM 842 O O . SER B 1 45 ? 26.324 25.221 25.044 1.00 15.51 45 SER B O 1
ATOM 845 N N . ARG B 1 46 ? 25.313 23.255 25.354 1.00 15.22 46 ARG B N 1
ATOM 846 C CA . ARG B 1 46 ? 26.383 22.753 26.168 1.00 16.48 46 ARG B CA 1
ATOM 847 C C . ARG B 1 46 ? 27.720 22.807 25.424 1.00 15.47 46 ARG B C 1
ATOM 848 O O . ARG B 1 46 ? 28.768 23.172 25.979 1.00 16.30 46 ARG B O 1
ATOM 856 N N . ARG B 1 47 ? 27.685 22.492 24.121 1.00 13.43 47 ARG B N 1
ATOM 857 C CA . ARG B 1 47 ? 28.941 22.433 23.404 1.00 13.30 47 ARG B CA 1
ATOM 858 C C . ARG B 1 47 ? 29.528 23.841 23.211 1.00 11.70 47 ARG B C 1
ATOM 859 O O . ARG B 1 47 ? 30.739 24.021 23.298 1.00 13.55 47 ARG B O 1
ATOM 867 N N . ILE B 1 48 ? 28.658 24.797 22.937 1.00 12.24 48 ILE B N 1
ATOM 868 C CA . ILE B 1 48 ? 29.093 26.206 22.781 1.00 12.47 48 ILE B CA 1
ATOM 869 C C . ILE B 1 48 ? 29.631 26.696 24.126 1.00 13.89 48 ILE B C 1
ATOM 870 O O . ILE B 1 48 ? 30.677 27.300 24.173 1.00 13.57 48 ILE B O 1
ATOM 875 N N . GLU B 1 49 ? 28.956 26.352 25.211 1.00 14.92 49 GLU B N 1
ATOM 876 C CA . GLU B 1 49 ? 29.501 26.671 26.541 1.00 15.97 49 GLU B CA 1
ATOM 877 C C . GLU B 1 49 ? 30.886 26.070 26.815 1.00 15.20 49 GLU B C 1
ATOM 878 O O . GLU B 1 49 ? 31.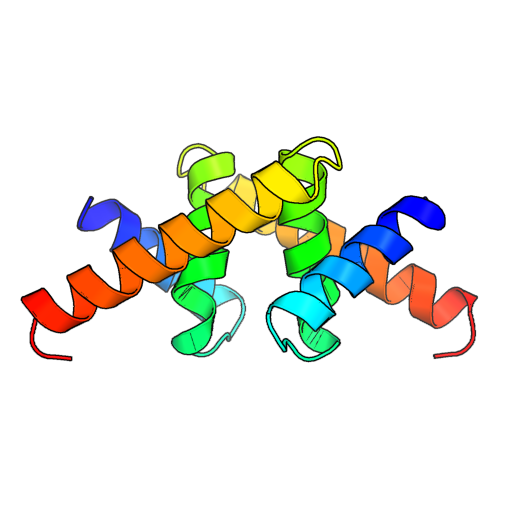792 26.720 27.358 1.00 15.98 49 GLU B O 1
ATOM 884 N N . GLU B 1 50 ? 31.123 24.832 26.391 1.00 15.61 50 GLU B N 1
ATOM 885 C CA . GLU B 1 50 ? 32.447 24.258 26.489 1.00 16.22 50 GLU B CA 1
ATOM 886 C C . GLU B 1 50 ? 33.489 25.067 25.673 1.00 16.28 50 GLU B C 1
ATOM 887 O O . GLU B 1 50 ? 34.629 25.308 26.105 1.00 17.27 50 GLU B O 1
ATOM 893 N N . GLY B 1 51 ? 33.128 25.431 24.458 1.00 15.38 51 GLY B N 1
ATOM 894 C CA . GLY B 1 51 ? 34.039 26.200 23.639 1.00 15.62 51 GLY B CA 1
ATOM 895 C C . GLY B 1 51 ? 34.377 27.539 24.290 1.00 15.71 51 GLY B C 1
ATOM 896 O O . GLY B 1 51 ? 35.529 27.986 24.200 1.00 16.80 51 GLY B O 1
ATOM 897 N N . GLN B 1 52 ? 33.357 28.149 24.877 1.00 16.29 52 GLN B N 1
ATOM 898 C CA . GLN B 1 52 ? 33.495 29.447 25.561 1.00 19.07 52 GLN B CA 1
ATOM 899 C C . GLN B 1 52 ? 34.455 29.271 26.738 1.00 19.73 52 GLN B C 1
ATOM 900 O O . GLN B 1 52 ? 35.395 30.056 26.913 1.00 20.09 52 GLN B O 1
ATOM 906 N N . TYR B 1 53 ? 34.252 28.232 27.550 1.00 21.58 53 TYR B N 1
ATOM 907 C CA . TYR B 1 53 ? 35.232 27.931 28.621 1.00 23.23 53 TYR B CA 1
ATOM 908 C C . TYR B 1 53 ? 36.648 27.746 28.127 1.00 23.99 53 TYR B C 1
ATOM 909 O O . TYR B 1 53 ? 37.571 28.370 28.628 1.00 24.69 53 TYR B O 1
ATOM 918 N N . VAL B 1 54 ? 36.842 26.852 27.157 1.00 23.62 54 VAL B N 1
ATOM 919 C CA . VAL B 1 54 ? 38.176 26.497 26.714 1.00 24.16 54 VAL B CA 1
ATOM 920 C C . VAL B 1 54 ? 38.909 27.713 26.166 1.00 24.76 54 VAL B C 1
ATOM 921 O O . VAL B 1 54 ? 40.062 27.942 26.504 1.00 25.24 54 VAL B O 1
ATOM 925 N N . VAL B 1 55 ? 38.240 28.486 25.315 1.00 25.35 55 VAL B N 1
ATOM 926 C CA . VAL B 1 55 ? 38.866 29.660 24.717 1.00 27.78 55 VAL B CA 1
ATOM 927 C C . VAL B 1 55 ? 39.195 30.696 25.796 1.00 30.15 55 VAL B C 1
ATOM 928 O O . VAL B 1 55 ? 40.305 31.224 25.807 1.00 29.43 55 VAL B O 1
ATOM 932 N N . ASN B 1 56 ? 38.244 30.960 26.697 1.00 32.95 56 ASN B N 1
ATOM 933 C CA . ASN B 1 56 ? 38.451 31.931 27.785 1.00 37.44 56 ASN B CA 1
ATOM 934 C C . ASN B 1 56 ? 39.643 31.551 28.655 1.00 40.61 56 ASN B C 1
ATOM 935 O O . ASN B 1 56 ? 40.459 32.407 29.021 1.00 41.01 56 ASN B O 1
ATOM 943 N N . GLU B 1 57 ? 39.745 30.261 28.973 1.00 44.63 57 GLU B N 1
ATOM 944 C CA . GLU B 1 57 ? 40.827 29.711 29.798 1.00 48.74 57 GLU B CA 1
ATOM 945 C C . GLU B 1 57 ? 42.203 29.743 29.130 1.00 51.82 57 GLU B C 1
ATOM 946 O O . GLU B 1 57 ? 43.206 30.040 29.784 1.00 52.10 57 GLU B O 1
ATOM 952 N N . TYR B 1 58 ? 42.247 29.422 27.838 1.00 55.40 58 TYR B N 1
ATOM 953 C CA . TYR B 1 58 ? 43.484 29.511 27.068 1.00 58.93 58 TYR B CA 1
ATOM 954 C C . TYR B 1 58 ? 43.967 30.956 27.002 1.00 61.33 58 TYR B C 1
ATOM 955 O O . TYR B 1 58 ? 45.168 31.215 27.063 1.00 61.79 58 TYR B O 1
ATOM 964 N N . SER B 1 59 ? 43.024 31.885 26.877 1.00 64.25 59 SER B N 1
ATOM 965 C CA . SER B 1 59 ? 43.334 33.304 26.847 1.00 67.13 59 SER B CA 1
ATOM 966 C C . SER B 1 59 ? 43.906 33.765 28.187 1.00 69.31 59 SER B C 1
ATOM 967 O O . SER B 1 59 ? 45.018 34.295 28.235 1.00 69.64 59 SER B O 1
ATOM 970 N N . ARG B 1 60 ? 43.156 33.532 29.267 1.00 71.88 60 ARG B N 1
ATOM 971 C CA . ARG B 1 60 ? 43.575 33.906 30.624 1.00 74.31 60 ARG B CA 1
ATOM 972 C C . ARG B 1 60 ? 44.929 33.303 31.010 1.00 75.94 60 ARG B C 1
ATOM 973 O O . ARG B 1 60 ? 45.763 33.977 31.612 1.00 76.35 60 ARG B O 1
ATOM 975 N N . GLN B 1 61 ? 45.150 32.044 30.640 1.00 77.86 61 GLN B N 1
ATOM 976 C CA . GLN B 1 61 ? 46.396 31.350 30.966 1.00 79.61 61 GLN B CA 1
ATOM 977 C C . GLN B 1 61 ? 47.536 31.640 29.981 1.00 80.80 61 GLN B C 1
ATOM 978 O O . GLN B 1 61 ? 48.580 30.982 30.026 1.00 81.12 61 GLN B O 1
ATOM 980 N N . HIS B 1 62 ? 47.337 32.625 29.103 1.00 82.04 62 HIS B N 1
ATOM 981 C CA . HIS B 1 62 ? 48.360 33.032 28.130 1.00 83.06 62 HIS B CA 1
ATOM 982 C C . HIS B 1 62 ? 48.490 34.550 27.978 1.00 83.68 62 HIS B C 1
ATOM 983 O O . HIS B 1 62 ? 49.059 35.028 26.991 1.00 83.94 62 HIS B O 1
ATOM 985 N N . ASN B 1 63 ? 47.972 35.293 28.958 1.00 84.27 63 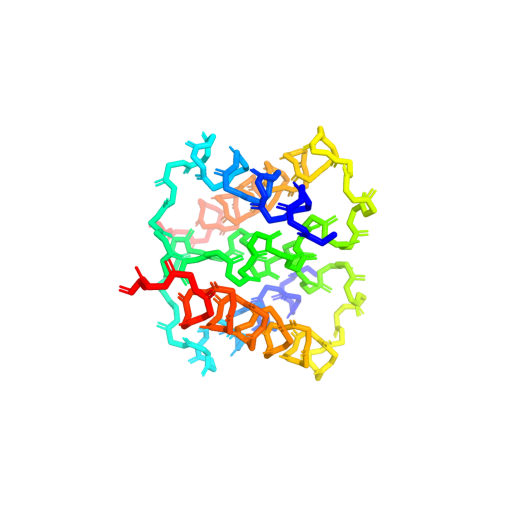ASN B N 1
ATOM 986 C CA . ASN B 1 63 ? 47.983 36.768 28.956 1.00 84.69 63 ASN B CA 1
ATOM 987 C C . ASN B 1 63 ? 47.230 37.382 27.773 1.00 84.82 63 ASN B C 1
ATOM 988 O O . ASN B 1 63 ? 47.838 37.915 26.841 1.00 85.04 63 ASN B O 1
ATOM 990 N N . LEU B 1 64 ? 45.902 37.304 27.830 1.00 84.73 64 LEU B N 1
ATOM 991 C CA . LEU B 1 64 ? 45.041 37.857 26.790 1.00 84.71 64 LEU B CA 1
ATOM 992 C C . LEU B 1 64 ? 43.861 38.606 27.391 1.00 84.70 64 LEU B C 1
ATOM 993 O O . LEU B 1 64 ? 43.467 39.659 26.890 1.00 84.67 64 LEU B O 1
#

Sequence (118 aa):
QDVFLDYCQKLLEKFRYPWELMPLMYVILKDADANIEEASRRIEEGQYVVNEYSRQHNLQDVFLDYCQKLLEKFRYPWELMPLMYVILKDADANIEEASRRIEEGQYVVNEYSRQHNL

Foldseek 3Di:
DVVLLVLLVVLCVVVVHDPVCSVVSSVLCVVVVNPSVVSNVVVVVVVVVVVVVCVVVPD/DVVLLVLLVVLCVVVVHDPVCSVVSSVLCVVVVNPSVVSVVVVVVVVVVVVVVCVVVPD

Secondary structure (DSSP, 8-state):
-HHHHHHHHHHHHHTT--GGGHHHHHHHH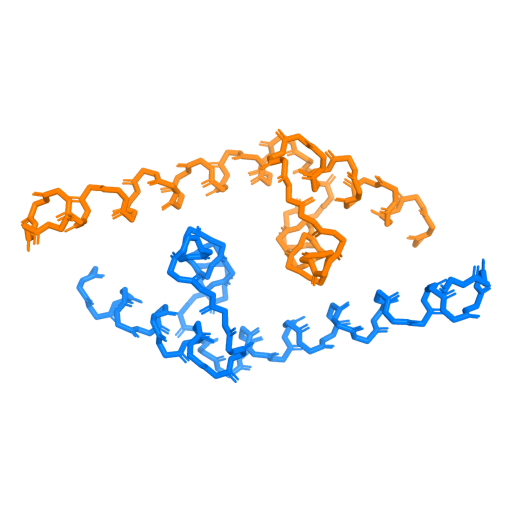HHTTT-HHHHHHHHHHHHHHHHHHHHTTT-/-HHHHHHHHHHHHHTT--GGGHHHHHHHHHHTTT-HHHHHHHHHHHHHHHHHHHHTTT-

B-factor: mean 27.97, std 26.18, range [6.85, 448.28]

Radius of gyration: 13.93 Å; Cα contacts (8 Å, |Δi|>4): 97; chains: 2; bounding box: 37×23×32 Å

InterPro domains:
  IPR001275 DM DNA-binding domain [PF00751] (41-86)
  IPR001275 DM DNA-binding domain [PS40000] (44-73)
  IPR001275 DM DNA-binding domain [PS50809] (44-91)
  IPR001275 DM DNA-binding domain [SM00301] (40-93)
  IPR014932 Doublesex dimerisation [PF08828] (352-399)
  IPR014932 Doublesex dimerisation [SM01143] (351-412)
  IPR026607 DMRT family [PTHR12322] (12-335)
  IPR036407 DM DNA-binding domain superfamily [G3DSA:4.10.1040.10] (35-86)
  IPR036407 DM DNA-binding domain superfamily [SSF82927] (39-86)

CATH classification: 1.10.8.10

Organism: Drosophila melanogaster (NCBI:txid7227)

Nearest PDB structures (foldseek):
  1zv1-assembly1_B  TM=1.017E+00  e=1.159E-08  Drosophila melanogaster
  2jz0-assembly1_B  TM=9.683E-01  e=8.148E-08  Drosophila melanogaster
  2jz1-assembly1_B  TM=9.739E-01  e=1.561E-07  Drosophila melanogaster
  1zv1-assembly1_B  TM=1.016E+00  e=1.857E-08  Drosophila melanogaster
  2jz0-assembly1_B  TM=9.721E-01  e=1.427E-07  Drosophila melanogaster

Solvent-accessible surface area: 6775 Å² total; per-residue (Å²): 123,93,92,35,7,76,86,0,66,120,0,7,74,115,32,202,27,82,119,141,8,3,10,0,0,20,3,0,0,102,38,7,129,36,69,49,126,41,0,7,134,64,0,81,50,0,57,138,19,5,87,80,70,19,76,95,65,103,115,139,93,102,36,3,67,88,0,68,120,0,7,96,103,34,198,30,85,107,136,10,0,8,0,0,14,3,0,0,102,35,5,129,41,70,20,128,44,0,5,116,62,0,90,46,0,58,146,14,8,98,55,82,19,86,91,59,102,115